Protein AF-A0A9X4LBC5-F1 (afdb_monomer)

Nearest PDB structures (foldseek):
  6i6v-assembly1_A  TM=4.072E-01  e=1.348E+00  Homo sapiens
  3gd5-assembly1_B  TM=4.239E-01  e=3.087E+00  Gloeobacter violaceus PCC 7421
  7vw7-assembly1_H  TM=4.238E-01  e=3.737E+00  Enterococcus hirae
  4xsl-assembly2_C  TM=2.342E-01  e=8.627E-01  Pseudomonas cichorii

Secondary structure (DSSP, 8-state):
-B----HHHHHHHHHH--S-EEEEGGGBPTTSSHHHHHHHHHHHTT-EEEESSHHHHHHHHHH-TT-EEEEHHHIIIIITTTPPTTPEEEEEEE-HHHHHHHHHH-TTSEEEEEES--SS--HHHHHHHHHHSSSS--HHHHHHHHHHHHHHTT---S----SS--

Sequence (166 aa):
MIYSINYKNLNDLFNKTTKDQLLFNPIFSRKCGKTSSLAELSIENDGYYIGMNREICKIVKRQYPEIKTLSVRQFTNGYAEGLEIGKTLFVDEIDIEVINEIKKYNPHLRIFGFVNNLKVYSFRTILFSEQYLGENESLNSKRNKKFMENKIYEEDILYPFLEHIG

Structure (mmCIF, N/CA/C/O backbone):
data_AF-A0A9X4LBC5-F1
#
_entry.id   AF-A0A9X4LBC5-F1
#
loop_
_atom_site.group_PDB
_atom_site.id
_atom_site.type_symbol
_atom_site.label_atom_id
_atom_site.label_alt_id
_atom_site.label_comp_id
_atom_site.label_asym_id
_atom_site.label_entity_id
_atom_site.label_seq_id
_atom_site.pdbx_PDB_ins_code
_atom_site.Cartn_x
_atom_site.Cartn_y
_atom_site.Cartn_z
_atom_site.occupancy
_atom_site.B_iso_or_equiv
_atom_site.auth_seq_id
_atom_site.auth_comp_id
_atom_site.auth_asym_id
_atom_site.auth_atom_id
_atom_site.pdbx_PDB_model_num
ATOM 1 N N . MET A 1 1 ? 17.817 4.025 -9.918 1.00 50.84 1 MET A N 1
ATOM 2 C CA . MET A 1 1 ? 16.379 3.845 -10.170 1.00 50.84 1 MET A CA 1
ATOM 3 C C . MET A 1 1 ? 16.151 2.372 -10.449 1.00 50.84 1 MET A C 1
ATOM 5 O O . MET A 1 1 ? 16.825 1.834 -11.317 1.00 50.84 1 MET A O 1
ATOM 9 N N . ILE A 1 2 ? 15.277 1.737 -9.675 1.00 56.50 2 ILE A N 1
ATOM 10 C CA . ILE A 1 2 ? 14.906 0.330 -9.752 1.00 56.50 2 ILE A CA 1
ATOM 11 C C . ILE A 1 2 ? 13.830 0.147 -10.809 1.00 56.50 2 ILE A C 1
ATOM 13 O O . ILE A 1 2 ? 12.775 0.776 -10.743 1.00 56.50 2 ILE A O 1
ATOM 17 N N . TYR A 1 3 ? 14.115 -0.708 -11.788 1.00 50.69 3 TYR A N 1
ATOM 18 C CA . TYR A 1 3 ? 13.304 -0.809 -13.004 1.00 50.69 3 TYR A CA 1
ATOM 19 C C . TYR A 1 3 ? 12.069 -1.717 -12.904 1.00 50.69 3 TYR A C 1
ATOM 21 O O . TYR A 1 3 ? 11.241 -1.679 -13.811 1.00 50.69 3 TYR A O 1
ATOM 29 N N . SER A 1 4 ? 11.909 -2.515 -11.843 1.00 58.78 4 SER A N 1
ATOM 30 C CA . SER A 1 4 ? 10.746 -3.402 -11.704 1.00 58.78 4 SER A CA 1
ATOM 31 C C . SER A 1 4 ? 10.443 -3.760 -10.252 1.00 58.78 4 SER A C 1
ATOM 33 O O . SER A 1 4 ? 11.305 -4.295 -9.556 1.00 58.78 4 SER A O 1
ATOM 35 N N . ILE A 1 5 ? 9.198 -3.525 -9.844 1.00 65.75 5 ILE A N 1
ATOM 36 C CA . ILE A 1 5 ? 8.538 -4.231 -8.750 1.00 65.75 5 ILE A CA 1
ATOM 37 C C . ILE A 1 5 ? 7.529 -5.180 -9.392 1.00 65.75 5 ILE A C 1
ATOM 39 O O . ILE A 1 5 ? 6.969 -4.881 -10.442 1.00 65.75 5 ILE A O 1
ATOM 43 N N . ASN A 1 6 ? 7.322 -6.349 -8.806 1.00 72.31 6 ASN A N 1
ATOM 44 C CA . ASN A 1 6 ? 6.266 -7.248 -9.246 1.00 72.31 6 ASN A CA 1
ATOM 45 C C . ASN A 1 6 ? 5.522 -7.796 -8.031 1.00 72.31 6 ASN A C 1
ATOM 47 O O . ASN A 1 6 ? 6.021 -7.733 -6.902 1.00 72.31 6 ASN A O 1
ATOM 51 N N . TYR A 1 7 ? 4.331 -8.328 -8.293 1.00 78.88 7 TYR A N 1
ATOM 52 C CA . TYR A 1 7 ? 3.463 -8.919 -7.286 1.00 78.88 7 TYR A CA 1
ATOM 53 C C . TYR A 1 7 ? 4.195 -9.949 -6.421 1.00 78.88 7 TYR A C 1
ATOM 55 O O . TYR A 1 7 ? 4.181 -9.840 -5.200 1.00 78.88 7 TYR A O 1
ATOM 63 N N . LYS A 1 8 ? 4.915 -10.888 -7.050 1.00 78.94 8 LYS A N 1
ATOM 64 C CA . LYS A 1 8 ? 5.630 -11.969 -6.359 1.00 78.94 8 LYS A CA 1
ATOM 65 C C . LYS A 1 8 ? 6.572 -11.436 -5.276 1.00 78.94 8 LYS A C 1
ATOM 67 O O . LYS A 1 8 ? 6.482 -11.857 -4.131 1.00 78.94 8 LYS A O 1
ATOM 72 N N . ASN A 1 9 ? 7.420 -10.469 -5.616 1.00 76.44 9 ASN A N 1
ATOM 73 C CA . ASN A 1 9 ? 8.397 -9.927 -4.675 1.00 76.44 9 ASN A CA 1
ATOM 74 C C . ASN A 1 9 ? 7.717 -9.157 -3.531 1.00 76.44 9 ASN A C 1
ATOM 76 O O . ASN A 1 9 ? 8.142 -9.255 -2.381 1.00 76.44 9 ASN A O 1
ATOM 80 N N . LEU A 1 10 ? 6.656 -8.398 -3.828 1.00 82.31 10 LEU A N 1
ATOM 81 C CA . LEU A 1 10 ? 5.892 -7.694 -2.794 1.00 82.31 10 LEU A CA 1
ATOM 82 C C . LEU A 1 10 ? 5.152 -8.658 -1.867 1.00 82.31 10 LEU A C 1
ATOM 84 O O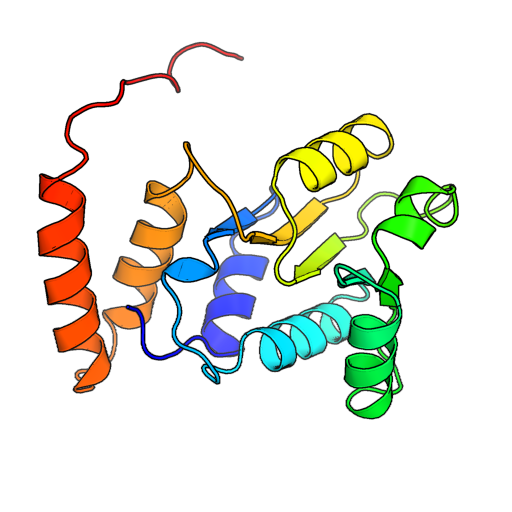 . LEU A 1 10 ? 5.179 -8.453 -0.656 1.00 82.31 10 LEU A O 1
ATOM 88 N N . ASN A 1 11 ? 4.539 -9.706 -2.416 1.00 85.12 11 ASN A N 1
ATOM 89 C CA . ASN A 1 11 ? 3.845 -10.732 -1.649 1.00 85.12 11 ASN A CA 1
ATOM 90 C C . ASN A 1 11 ? 4.819 -11.513 -0.754 1.00 85.12 11 ASN A C 1
ATOM 92 O O . ASN A 1 11 ? 4.561 -11.706 0.431 1.00 85.12 11 ASN A O 1
ATOM 96 N N . ASP A 1 12 ? 5.994 -11.879 -1.272 1.00 82.00 12 ASP A N 1
ATOM 97 C CA . ASP A 1 12 ? 7.038 -12.537 -0.481 1.00 82.00 12 ASP A CA 1
ATOM 98 C C . ASP A 1 12 ? 7.496 -11.661 0.698 1.00 82.00 12 ASP A C 1
ATOM 100 O O . ASP A 1 12 ? 7.613 -12.144 1.828 1.00 82.00 12 ASP A O 1
ATOM 104 N N . LEU A 1 13 ? 7.716 -10.359 0.470 1.00 82.06 13 LEU A N 1
ATOM 105 C CA . LEU A 1 13 ? 8.041 -9.413 1.544 1.00 82.06 13 LEU A CA 1
ATOM 106 C C . LEU A 1 13 ? 6.888 -9.282 2.549 1.00 82.06 13 LEU A C 1
ATOM 108 O O . LEU A 1 13 ? 7.118 -9.235 3.762 1.00 82.06 13 LEU A O 1
ATOM 112 N N . PHE A 1 14 ? 5.656 -9.212 2.053 1.00 87.12 14 PHE A N 1
ATOM 113 C CA . PHE A 1 14 ? 4.466 -9.105 2.881 1.00 87.12 14 PHE A CA 1
ATOM 114 C C . PHE A 1 14 ? 4.315 -10.311 3.810 1.00 87.12 14 PHE A C 1
ATOM 116 O O . PHE A 1 14 ? 4.119 -10.120 5.007 1.00 87.12 14 PHE A O 1
ATOM 123 N N . ASN A 1 15 ? 4.497 -11.529 3.301 1.00 84.75 15 ASN A N 1
ATOM 124 C CA . ASN A 1 15 ? 4.355 -12.763 4.077 1.00 84.75 15 ASN A CA 1
ATOM 125 C C . ASN A 1 15 ? 5.504 -12.986 5.071 1.00 84.75 15 ASN A C 1
ATOM 127 O O . ASN A 1 15 ? 5.296 -13.540 6.148 1.00 84.75 15 ASN A O 1
ATOM 131 N N . LYS A 1 16 ? 6.722 -12.525 4.753 1.00 83.31 16 LYS A N 1
ATOM 132 C CA . LYS A 1 16 ? 7.886 -12.623 5.657 1.00 83.31 16 LYS A CA 1
ATOM 133 C C . LYS A 1 16 ? 7.881 -11.596 6.786 1.00 83.31 16 LYS A C 1
ATOM 135 O O . LYS A 1 16 ? 8.701 -11.685 7.699 1.00 83.31 16 LYS A O 1
ATOM 140 N N . THR A 1 17 ? 7.009 -10.595 6.722 1.00 78.75 17 THR A N 1
ATOM 141 C CA . THR A 1 17 ? 6.964 -9.515 7.706 1.00 78.75 17 THR A CA 1
ATOM 142 C C . THR A 1 17 ? 5.609 -9.478 8.394 1.00 78.75 17 THR A C 1
ATOM 144 O O . THR A 1 17 ? 4.576 -9.702 7.785 1.00 78.75 17 THR A O 1
ATOM 147 N N . THR A 1 18 ? 5.596 -9.179 9.689 1.00 80.69 18 THR A N 1
ATOM 148 C CA . THR A 1 18 ? 4.357 -8.957 10.460 1.00 80.69 18 THR A CA 1
ATOM 149 C C . THR A 1 18 ? 4.244 -7.520 10.966 1.00 80.69 18 THR A C 1
ATOM 151 O O . THR A 1 18 ? 3.194 -7.104 11.444 1.00 80.69 18 THR A O 1
ATOM 154 N N . LYS A 1 19 ? 5.327 -6.745 10.831 1.00 83.06 19 LYS A N 1
ATOM 155 C CA . LYS A 1 19 ? 5.431 -5.332 11.209 1.00 83.06 19 LYS A CA 1
ATOM 156 C C . LYS A 1 19 ? 5.220 -4.423 10.000 1.00 83.06 19 LYS A C 1
ATOM 158 O O . LYS A 1 19 ? 5.349 -4.874 8.857 1.00 83.06 19 LYS A O 1
ATOM 163 N N . ASP A 1 20 ? 4.999 -3.141 10.270 1.00 84.81 20 ASP A N 1
ATOM 164 C CA . ASP A 1 20 ? 4.874 -2.097 9.251 1.00 84.81 20 ASP A CA 1
ATOM 165 C C . ASP A 1 20 ? 6.082 -2.104 8.293 1.00 84.81 20 ASP A C 1
ATOM 167 O O . ASP A 1 20 ? 7.231 -2.142 8.744 1.00 84.81 20 ASP A O 1
ATOM 171 N N . GLN A 1 21 ? 5.834 -2.104 6.978 1.00 85.31 21 GLN A N 1
ATOM 172 C CA . GLN A 1 21 ? 6.869 -2.016 5.938 1.00 85.31 21 GLN A CA 1
ATOM 173 C C . GLN A 1 21 ? 6.560 -0.876 4.970 1.00 85.31 21 GLN A C 1
ATOM 175 O O . GLN A 1 21 ? 5.576 -0.919 4.235 1.00 85.31 21 GLN A O 1
ATOM 180 N N . LEU A 1 22 ? 7.441 0.121 4.930 1.00 83.75 22 LEU A N 1
ATOM 181 C CA . LEU A 1 22 ? 7.324 1.273 4.042 1.00 83.75 22 LEU A CA 1
ATOM 182 C C . LEU A 1 22 ? 8.491 1.259 3.055 1.00 83.75 22 LEU A C 1
ATOM 184 O O . LEU A 1 22 ? 9.655 1.284 3.452 1.00 83.75 22 LEU A O 1
ATOM 188 N N . LEU A 1 23 ? 8.162 1.188 1.772 1.00 81.31 23 LEU A N 1
ATOM 189 C CA . LEU A 1 23 ? 9.088 1.165 0.651 1.00 81.31 23 LEU A CA 1
ATOM 190 C C . LEU A 1 23 ? 9.181 2.568 0.056 1.00 81.31 23 LEU A C 1
ATOM 192 O O . LEU A 1 23 ? 8.171 3.207 -0.237 1.00 81.31 23 LEU A O 1
ATOM 196 N N . PHE A 1 24 ? 10.396 3.062 -0.153 1.00 79.12 24 PHE A N 1
ATOM 197 C CA . PHE A 1 24 ? 10.583 4.413 -0.672 1.00 79.12 24 PHE A CA 1
ATOM 198 C C . PHE A 1 24 ? 10.208 4.491 -2.161 1.00 79.12 24 PHE A C 1
ATOM 200 O O . PHE A 1 24 ? 10.852 3.884 -3.010 1.00 79.12 24 PHE A O 1
ATOM 207 N N . ASN A 1 25 ? 9.158 5.236 -2.503 1.00 75.31 25 ASN A N 1
ATOM 208 C CA . ASN A 1 25 ? 8.629 5.311 -3.864 1.00 75.31 25 ASN A CA 1
ATOM 209 C C . ASN A 1 25 ? 9.632 5.861 -4.906 1.00 75.31 25 ASN A C 1
ATOM 211 O O . ASN A 1 25 ? 9.763 5.253 -5.973 1.00 75.31 25 ASN A O 1
ATOM 215 N N . PRO A 1 26 ? 10.374 6.959 -4.640 1.00 73.06 26 PRO A N 1
ATOM 216 C CA . PRO A 1 26 ? 11.217 7.614 -5.644 1.00 73.06 26 PRO A CA 1
ATOM 217 C C . PRO A 1 26 ? 12.359 6.766 -6.206 1.00 73.06 26 PRO A C 1
ATOM 219 O O . PRO A 1 26 ? 12.886 7.091 -7.272 1.00 73.06 26 PRO A O 1
ATOM 222 N N . ILE A 1 27 ? 12.757 5.676 -5.538 1.00 68.00 27 ILE A N 1
ATOM 223 C CA . ILE A 1 27 ? 13.769 4.788 -6.119 1.00 68.00 27 ILE A CA 1
ATOM 224 C C . ILE A 1 27 ? 13.203 3.940 -7.255 1.00 68.00 27 ILE A C 1
ATOM 226 O O . ILE A 1 27 ? 13.981 3.513 -8.104 1.00 68.00 27 ILE A O 1
ATOM 230 N N . PHE A 1 28 ? 11.891 3.721 -7.322 1.00 71.12 28 PHE A N 1
ATOM 231 C CA . PHE A 1 28 ? 11.254 2.914 -8.357 1.00 71.12 28 PHE A CA 1
ATOM 232 C C . PHE A 1 28 ? 10.911 3.752 -9.589 1.00 71.12 28 PHE A C 1
ATOM 234 O O . PHE A 1 28 ? 10.428 4.880 -9.491 1.00 71.12 28 PHE A O 1
ATOM 241 N N . SER A 1 29 ? 11.113 3.186 -10.779 1.00 67.88 29 SER A N 1
ATOM 242 C CA . SER A 1 29 ? 10.728 3.851 -12.024 1.00 67.88 29 SER A CA 1
ATOM 243 C C . SER A 1 29 ? 9.210 4.071 -12.124 1.00 67.88 29 SER A C 1
ATOM 245 O O . SER A 1 29 ? 8.392 3.440 -11.447 1.00 67.88 29 SER A O 1
ATOM 247 N N . ARG A 1 30 ? 8.792 4.989 -13.002 1.00 69.81 30 ARG A N 1
ATOM 248 C CA . ARG A 1 30 ? 7.380 5.073 -13.404 1.00 69.81 30 ARG A CA 1
ATOM 249 C C . ARG A 1 30 ? 6.994 3.807 -14.175 1.00 69.81 30 ARG A C 1
ATOM 251 O O . ARG A 1 30 ? 7.812 3.267 -14.913 1.00 69.81 30 ARG A O 1
ATOM 258 N N . LYS A 1 31 ? 5.730 3.384 -14.054 1.00 73.81 31 LYS A N 1
ATOM 259 C CA . LYS A 1 31 ? 5.158 2.208 -14.745 1.00 73.81 31 LYS A CA 1
ATOM 260 C C . LYS A 1 31 ? 5.817 0.862 -14.400 1.00 73.81 31 LYS A C 1
ATOM 262 O O . LYS A 1 31 ? 5.718 -0.078 -15.177 1.00 73.81 31 LYS A O 1
ATOM 267 N N . CYS A 1 32 ? 6.434 0.734 -13.228 1.00 73.06 32 CYS A N 1
ATOM 268 C CA . CYS A 1 32 ? 6.992 -0.536 -12.758 1.00 73.06 32 CYS A CA 1
ATOM 269 C C . CYS A 1 32 ? 5.987 -1.414 -11.990 1.00 73.06 32 CYS A C 1
ATOM 271 O O . CYS A 1 32 ? 6.411 -2.245 -11.201 1.00 73.06 32 CYS A O 1
ATOM 273 N N . GLY A 1 33 ? 4.677 -1.210 -12.171 1.00 81.81 33 GLY A N 1
ATOM 274 C CA . GLY A 1 33 ? 3.643 -2.080 -11.596 1.00 81.81 33 GLY A CA 1
ATOM 275 C C . GLY A 1 33 ? 3.377 -1.930 -10.092 1.00 81.81 33 GLY A C 1
ATOM 276 O O . GLY A 1 33 ? 2.762 -2.821 -9.519 1.00 81.81 33 GLY A O 1
ATOM 277 N N . LYS A 1 34 ? 3.812 -0.841 -9.435 1.00 86.62 34 LYS A N 1
ATOM 278 C CA . LYS A 1 34 ? 3.589 -0.612 -7.987 1.00 86.62 34 LYS A CA 1
ATOM 279 C C . LYS A 1 34 ? 2.116 -0.647 -7.609 1.00 86.62 34 LYS A C 1
ATOM 281 O O . LYS A 1 34 ? 1.711 -1.513 -6.848 1.00 86.62 34 LYS A O 1
ATOM 286 N N . THR A 1 35 ? 1.333 0.265 -8.181 1.00 90.88 35 THR A N 1
ATOM 287 C CA . THR A 1 35 ? -0.088 0.423 -7.868 1.00 90.88 35 THR A CA 1
ATOM 288 C C . THR A 1 35 ? -0.871 -0.852 -8.162 1.00 90.88 35 THR A C 1
ATOM 290 O O . THR A 1 35 ? -1.656 -1.275 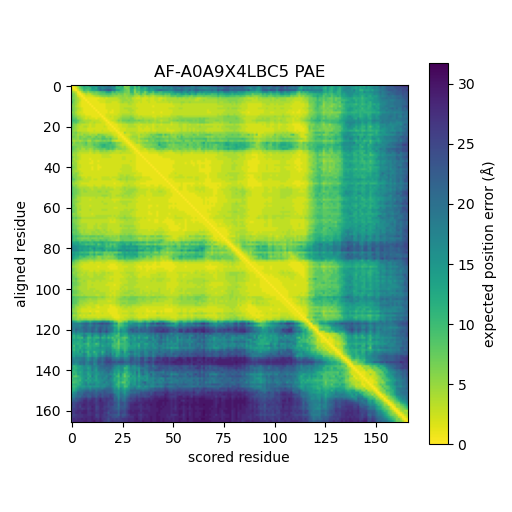-7.325 1.00 90.88 35 THR A O 1
ATOM 293 N N . SER A 1 36 ? -0.621 -1.506 -9.303 1.00 91.50 36 SER A N 1
ATOM 294 C CA . SER A 1 36 ? -1.291 -2.763 -9.664 1.00 91.50 36 SER A CA 1
ATOM 295 C C . SER A 1 36 ? -0.932 -3.897 -8.704 1.00 91.50 36 SER A C 1
ATOM 297 O O . SER A 1 36 ? -1.818 -4.536 -8.151 1.00 91.50 36 SER A O 1
ATOM 299 N N . SER A 1 37 ? 0.361 -4.084 -8.420 1.00 91.50 37 SER A N 1
ATOM 300 C CA . SER A 1 37 ? 0.813 -5.142 -7.510 1.00 91.50 37 SER A CA 1
ATOM 301 C C . SER A 1 37 ? 0.329 -4.907 -6.076 1.00 91.50 37 SER A C 1
ATOM 303 O O . SER A 1 37 ? -0.016 -5.851 -5.376 1.00 91.50 37 SER A O 1
ATOM 305 N N . LEU A 1 38 ? 0.298 -3.650 -5.625 1.00 94.19 38 LEU A N 1
ATOM 306 C CA . LEU A 1 38 ? -0.199 -3.284 -4.301 1.00 94.19 38 LEU A CA 1
ATOM 307 C C . LEU A 1 38 ? -1.722 -3.451 -4.202 1.00 94.19 38 LEU A C 1
ATOM 309 O O . LEU A 1 38 ? -2.221 -3.895 -3.170 1.00 94.19 38 LEU A O 1
ATOM 313 N N . ALA A 1 39 ? -2.454 -3.120 -5.268 1.00 95.50 39 ALA A N 1
ATOM 314 C CA . ALA A 1 39 ? -3.894 -3.325 -5.356 1.00 95.50 39 ALA A CA 1
ATOM 315 C C . ALA A 1 39 ? -4.251 -4.813 -5.263 1.00 95.50 39 ALA A C 1
ATOM 317 O O . ALA A 1 39 ? -5.046 -5.187 -4.400 1.00 95.50 39 ALA A O 1
ATOM 318 N N . GLU A 1 40 ? -3.609 -5.657 -6.072 1.00 95.31 40 GLU A N 1
ATOM 319 C CA . GLU A 1 40 ? -3.763 -7.119 -6.033 1.00 95.31 40 GLU A CA 1
ATOM 320 C C . GLU A 1 40 ? -3.470 -7.670 -4.634 1.00 95.31 40 GLU A C 1
ATOM 322 O O . GLU A 1 40 ? -4.295 -8.373 -4.051 1.00 95.31 40 GLU A O 1
ATOM 327 N N . LEU A 1 41 ? -2.356 -7.242 -4.031 1.00 95.38 41 LEU A N 1
ATOM 328 C CA . LEU A 1 41 ? -1.969 -7.672 -2.688 1.00 95.38 41 LEU A CA 1
ATOM 329 C C . LEU A 1 41 ? -3.001 -7.270 -1.629 1.00 95.38 41 LEU A C 1
ATOM 331 O O . LEU A 1 41 ? -3.271 -8.041 -0.708 1.00 95.38 41 LEU A O 1
ATOM 335 N N . SER A 1 42 ? -3.606 -6.088 -1.768 1.00 96.06 42 SER A N 1
ATOM 336 C CA . SER A 1 42 ? -4.646 -5.629 -0.848 1.00 96.06 42 SER A CA 1
ATOM 337 C C . SER A 1 42 ? -5.931 -6.448 -0.936 1.00 96.06 42 SER A C 1
ATOM 339 O O . SER A 1 42 ? -6.568 -6.674 0.090 1.00 96.06 42 SER A O 1
ATOM 341 N N . ILE A 1 43 ? -6.288 -6.929 -2.130 1.00 95.75 43 ILE A N 1
ATOM 342 C CA . ILE A 1 43 ? -7.465 -7.775 -2.345 1.00 95.75 43 ILE A CA 1
ATOM 343 C C . ILE A 1 43 ? -7.231 -9.158 -1.746 1.00 95.75 43 ILE A C 1
ATOM 345 O O . ILE A 1 43 ? -8.045 -9.623 -0.951 1.00 95.75 43 ILE A O 1
ATOM 349 N N . GLU A 1 44 ? -6.102 -9.788 -2.079 1.00 95.00 44 GLU A N 1
ATOM 350 C CA . GLU A 1 44 ? -5.779 -11.143 -1.618 1.00 95.00 44 GLU A CA 1
ATOM 351 C C . GLU A 1 44 ? -5.678 -11.246 -0.091 1.00 95.00 44 GLU A C 1
ATOM 353 O O . GLU A 1 44 ? -5.980 -12.290 0.482 1.00 95.00 44 GLU A O 1
ATOM 358 N N . ASN A 1 45 ? -5.301 -10.153 0.576 1.00 93.06 45 ASN A N 1
ATOM 359 C CA . ASN A 1 45 ? -5.119 -10.104 2.027 1.00 93.06 45 ASN A CA 1
ATOM 360 C C . ASN A 1 45 ? -6.260 -9.393 2.770 1.00 93.06 45 ASN A C 1
ATOM 362 O O . ASN A 1 45 ? -6.092 -9.014 3.930 1.00 93.06 45 ASN A O 1
ATOM 366 N N . ASP A 1 46 ? -7.403 -9.182 2.109 1.00 92.69 46 ASP A N 1
ATOM 367 C CA . ASP A 1 46 ? -8.587 -8.519 2.669 1.00 92.69 46 ASP A CA 1
ATOM 368 C C . ASP A 1 46 ? -8.279 -7.177 3.376 1.00 92.69 46 ASP A C 1
ATOM 370 O O . ASP A 1 46 ? -8.835 -6.833 4.427 1.00 92.69 46 ASP A O 1
ATOM 374 N N . GLY A 1 47 ? -7.339 -6.419 2.812 1.00 93.56 47 GLY A N 1
ATOM 375 C CA . GLY A 1 47 ? -6.875 -5.141 3.336 1.00 93.56 47 GLY A CA 1
ATOM 376 C C . GLY A 1 47 ? -7.556 -3.935 2.704 1.00 93.56 47 GLY A C 1
ATOM 377 O O . GLY A 1 47 ? -8.375 -4.039 1.791 1.00 93.56 47 GLY A O 1
ATOM 378 N N . TYR A 1 48 ? -7.179 -2.755 3.194 1.00 94.31 48 TYR A N 1
ATOM 379 C CA . TYR A 1 48 ? -7.628 -1.479 2.642 1.00 94.31 48 TYR A CA 1
ATOM 380 C C . TYR A 1 48 ? -6.506 -0.825 1.856 1.00 94.31 48 TYR A C 1
ATOM 382 O O . TYR A 1 48 ? -5.464 -0.491 2.411 1.00 94.31 48 TYR A O 1
ATOM 390 N N . TYR A 1 49 ? -6.749 -0.580 0.578 1.00 96.06 49 TYR A N 1
ATOM 391 C CA . TYR A 1 49 ? -5.909 0.275 -0.236 1.00 96.06 49 TYR A CA 1
ATOM 392 C C . TYR A 1 49 ? -6.117 1.739 0.156 1.00 96.06 49 TYR A C 1
ATOM 394 O O . TYR A 1 49 ? -7.238 2.258 0.107 1.00 96.06 49 TYR A O 1
ATOM 402 N N . ILE A 1 50 ? -5.036 2.420 0.514 1.00 95.00 50 ILE A N 1
ATOM 403 C CA . ILE A 1 50 ? -5.042 3.831 0.868 1.00 95.00 50 ILE A CA 1
ATOM 404 C C . ILE A 1 50 ? -4.365 4.617 -0.244 1.00 95.00 50 ILE A C 1
ATOM 406 O O . ILE A 1 50 ? -3.167 4.480 -0.485 1.00 95.00 50 ILE A O 1
ATOM 410 N N . GLY A 1 51 ? -5.147 5.455 -0.920 1.00 94.00 51 GLY A N 1
ATOM 411 C CA . GLY A 1 51 ? -4.636 6.389 -1.919 1.00 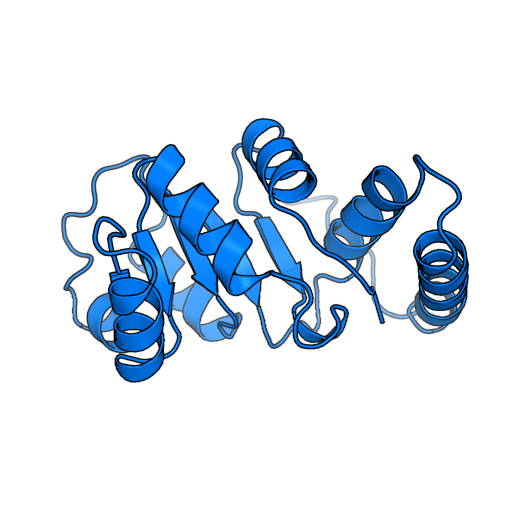94.00 51 GLY A CA 1
ATOM 412 C C . GLY A 1 51 ? -4.532 7.803 -1.359 1.00 94.00 51 GLY A C 1
ATOM 413 O O . GLY A 1 51 ? -5.337 8.210 -0.519 1.00 94.00 51 GLY A O 1
ATOM 414 N N . MET A 1 52 ? -3.599 8.597 -1.887 1.00 90.56 52 MET A N 1
ATOM 415 C CA . MET A 1 52 ? -3.424 10.002 -1.490 1.00 90.56 52 MET A CA 1
ATOM 416 C C . MET A 1 52 ? -4.731 10.812 -1.570 1.00 90.56 52 MET A C 1
ATOM 418 O O . MET A 1 52 ? -5.040 11.624 -0.701 1.00 90.56 52 MET A O 1
ATOM 422 N N . ASN A 1 53 ? -5.550 10.576 -2.598 1.00 92.06 53 ASN A N 1
ATOM 423 C CA . ASN A 1 53 ? -6.811 11.285 -2.788 1.00 92.06 53 ASN A CA 1
ATOM 424 C C . ASN A 1 53 ? -7.906 10.389 -3.395 1.00 92.06 53 ASN A C 1
ATOM 426 O O . ASN A 1 53 ? -7.680 9.242 -3.789 1.00 92.06 53 ASN A O 1
ATOM 430 N N . ARG A 1 54 ? -9.130 10.927 -3.456 1.00 92.56 54 ARG A N 1
ATOM 431 C CA . ARG A 1 54 ? -10.307 10.209 -3.973 1.00 92.56 54 ARG A CA 1
ATOM 432 C C . ARG A 1 54 ? -10.200 9.869 -5.460 1.00 92.56 54 ARG A C 1
ATOM 434 O O . ARG A 1 54 ? -10.818 8.901 -5.886 1.00 92.56 54 ARG A O 1
ATOM 441 N N . GLU A 1 55 ? -9.479 10.657 -6.250 1.00 93.62 55 GLU A N 1
ATOM 442 C CA . GLU A 1 55 ? -9.343 10.425 -7.692 1.00 93.62 55 GLU A CA 1
ATOM 443 C C . GLU A 1 55 ? -8.481 9.195 -7.965 1.00 93.62 55 GLU A C 1
ATOM 445 O O . GLU A 1 55 ? -8.904 8.322 -8.720 1.00 93.62 55 GLU A O 1
ATOM 450 N N . ILE A 1 56 ? -7.354 9.063 -7.259 1.00 91.19 56 ILE A N 1
ATOM 451 C CA . ILE A 1 56 ? -6.503 7.866 -7.302 1.00 91.19 56 ILE A CA 1
ATOM 452 C C . ILE A 1 56 ? -7.312 6.634 -6.896 1.00 91.19 56 ILE A C 1
ATOM 454 O O . ILE A 1 56 ? -7.351 5.653 -7.634 1.00 91.19 56 ILE A O 1
ATOM 458 N N . CYS A 1 57 ? -8.046 6.709 -5.780 1.00 95.06 57 CYS A N 1
ATOM 459 C CA . CYS A 1 57 ? -8.886 5.597 -5.327 1.00 95.06 57 CYS A CA 1
ATOM 460 C C . CYS A 1 57 ? -9.929 5.196 -6.382 1.00 95.06 57 CYS A C 1
ATOM 462 O O . CYS A 1 57 ? -10.125 4.013 -6.633 1.00 95.06 57 CYS A O 1
ATOM 464 N N . LYS A 1 58 ? -10.572 6.169 -7.045 1.00 95.75 58 LYS A N 1
ATOM 465 C CA . LYS A 1 58 ? -11.536 5.901 -8.125 1.00 95.75 58 LYS A CA 1
ATOM 466 C C . LYS A 1 58 ? -10.887 5.219 -9.327 1.00 95.75 58 LYS A C 1
ATOM 468 O O . LYS A 1 58 ? -11.509 4.342 -9.916 1.00 95.75 58 LYS A O 1
ATOM 473 N N . ILE A 1 59 ? -9.679 5.630 -9.713 1.00 94.69 59 ILE A N 1
ATOM 474 C CA . ILE A 1 59 ? -8.947 5.018 -10.831 1.00 94.69 59 ILE A CA 1
ATOM 475 C C . ILE A 1 59 ? -8.637 3.555 -10.509 1.00 94.69 59 ILE A C 1
ATOM 477 O O . ILE A 1 59 ? -8.959 2.683 -11.312 1.00 94.69 59 ILE A O 1
ATOM 481 N N . VAL A 1 60 ? -8.099 3.285 -9.319 1.00 95.44 60 VAL A N 1
ATOM 482 C CA . VAL A 1 60 ? -7.769 1.921 -8.884 1.00 95.44 60 VAL A CA 1
ATOM 483 C C . VAL A 1 60 ? -9.030 1.064 -8.773 1.00 95.44 60 VAL A C 1
ATOM 485 O O . VAL A 1 60 ? -9.083 -0.015 -9.348 1.00 95.44 60 VAL A O 1
ATOM 488 N N . LYS A 1 61 ? -10.100 1.576 -8.154 1.00 96.62 61 LYS A N 1
ATOM 489 C CA . LYS A 1 61 ? -11.392 0.879 -8.022 1.00 96.62 61 LYS A CA 1
ATOM 490 C C . LYS A 1 61 ? -12.051 0.551 -9.368 1.00 96.62 61 LYS A C 1
ATOM 492 O O . LYS A 1 61 ? -12.795 -0.415 -9.457 1.00 96.62 61 LYS A O 1
ATOM 497 N N . ARG A 1 62 ? -11.803 1.335 -10.426 1.00 96.56 62 ARG A N 1
ATOM 498 C CA . ARG A 1 62 ? -12.275 1.008 -11.788 1.00 96.56 62 ARG A CA 1
ATOM 499 C C . ARG A 1 62 ? -11.528 -0.176 -12.395 1.00 96.56 62 ARG A C 1
ATOM 501 O O . ARG A 1 62 ? -12.123 -0.909 -13.172 1.00 96.56 62 ARG A O 1
ATOM 508 N N . GLN A 1 63 ? -10.241 -0.314 -12.087 1.00 95.50 63 GLN A N 1
ATOM 509 C CA . GLN A 1 63 ? -9.410 -1.419 -12.570 1.00 95.50 63 GLN A CA 1
ATOM 510 C C . GLN A 1 63 ? -9.607 -2.687 -11.733 1.00 95.50 63 GLN A C 1
ATOM 512 O O . GLN A 1 63 ? -9.562 -3.781 -12.279 1.00 95.50 63 GLN A O 1
ATOM 517 N N . TYR A 1 64 ? -9.886 -2.515 -10.440 1.00 96.38 64 TYR A N 1
ATOM 518 C CA . TYR A 1 64 ? -10.053 -3.571 -9.446 1.00 96.38 64 TYR A CA 1
ATOM 519 C C . TYR A 1 64 ? -11.377 -3.359 -8.683 1.00 96.38 64 TYR A C 1
ATOM 521 O O . TYR A 1 64 ? -11.381 -2.757 -7.608 1.00 96.38 64 TYR A O 1
ATOM 529 N N . PRO A 1 65 ? -12.539 -3.759 -9.230 1.00 95.44 65 PRO A N 1
ATOM 530 C CA . PRO A 1 65 ? -13.854 -3.443 -8.657 1.00 95.44 65 PRO A CA 1
ATOM 531 C C . PRO A 1 65 ? -14.075 -3.919 -7.214 1.00 95.44 65 PRO A C 1
ATOM 533 O O . PRO A 1 65 ? -14.811 -3.286 -6.455 1.00 95.44 65 PRO A O 1
ATOM 536 N N . GLU A 1 66 ? -13.423 -4.997 -6.805 1.00 95.50 66 GLU A N 1
ATOM 537 C CA . GLU A 1 66 ? -13.506 -5.624 -5.487 1.00 95.50 66 GLU A CA 1
ATOM 538 C C . GLU A 1 66 ? -12.665 -4.913 -4.413 1.00 95.50 66 GLU A C 1
ATOM 540 O O . GLU A 1 66 ? -12.965 -5.026 -3.225 1.00 95.50 66 GLU A O 1
ATOM 545 N N . ILE A 1 67 ? -11.679 -4.098 -4.804 1.00 96.31 67 ILE A N 1
ATOM 546 C CA . ILE A 1 67 ? -10.710 -3.508 -3.870 1.00 96.31 67 ILE A CA 1
ATOM 547 C C . ILE A 1 67 ? -11.365 -2.571 -2.846 1.00 96.31 67 ILE A C 1
ATOM 549 O O . ILE A 1 67 ? -12.136 -1.672 -3.189 1.00 96.31 67 ILE A O 1
ATOM 553 N N . LYS A 1 68 ? -11.055 -2.725 -1.559 1.00 94.56 68 LYS A N 1
ATOM 554 C CA . LYS A 1 68 ? -11.503 -1.780 -0.526 1.00 94.56 68 LYS A CA 1
ATOM 555 C C . LYS A 1 68 ? -10.582 -0.565 -0.548 1.00 94.56 68 LYS A C 1
ATOM 557 O O . LYS A 1 68 ? -9.399 -0.697 -0.267 1.00 94.56 68 LYS A O 1
ATOM 562 N N . THR A 1 69 ? -11.103 0.616 -0.881 1.00 94.50 69 THR A N 1
ATOM 563 C CA . THR A 1 69 ? -10.288 1.841 -0.961 1.00 94.50 69 THR A CA 1
ATOM 564 C C . THR A 1 69 ? -10.726 2.893 0.040 1.00 94.50 69 THR A C 1
ATOM 566 O O . THR A 1 69 ? -11.921 3.179 0.139 1.00 94.50 69 THR A O 1
ATOM 569 N N . LEU A 1 70 ? -9.767 3.573 0.658 1.00 93.06 70 LEU A N 1
ATOM 570 C CA . LEU A 1 70 ? -9.983 4.827 1.374 1.00 93.06 70 LEU A CA 1
ATOM 571 C C . LEU A 1 70 ? -8.977 5.860 0.872 1.00 93.06 70 LEU A C 1
ATOM 573 O O . LEU A 1 70 ? -7.806 5.560 0.676 1.00 93.06 70 LEU A O 1
ATOM 577 N N . SER A 1 71 ? -9.412 7.100 0.667 1.00 93.19 71 SER A N 1
ATOM 578 C CA . SER A 1 71 ? -8.441 8.188 0.513 1.00 93.19 71 SER A CA 1
ATOM 579 C C . SER A 1 71 ? -7.902 8.608 1.875 1.00 93.19 71 SER A C 1
ATOM 581 O O . SER A 1 71 ? -8.627 8.506 2.866 1.00 93.19 71 SER A O 1
ATOM 583 N N . VAL A 1 72 ? -6.693 9.174 1.917 1.00 90.50 72 VAL A N 1
ATOM 584 C CA . VAL A 1 72 ? -6.113 9.779 3.133 1.00 90.50 72 VAL A CA 1
ATOM 585 C C . VAL A 1 72 ? -7.132 10.657 3.857 1.00 90.50 72 VAL A C 1
ATOM 587 O O . VAL A 1 72 ? -7.384 10.468 5.039 1.00 90.50 72 VAL A O 1
ATOM 590 N N . ARG A 1 73 ? -7.807 11.554 3.129 1.00 88.50 73 ARG A N 1
ATOM 591 C CA . ARG A 1 73 ? -8.820 12.448 3.707 1.00 88.50 73 ARG A CA 1
ATOM 592 C C . ARG A 1 73 ? -10.029 11.711 4.289 1.00 88.50 73 ARG A C 1
ATOM 594 O O . ARG A 1 73 ? -10.626 12.183 5.245 1.00 88.50 73 ARG A O 1
ATOM 601 N N . GLN A 1 74 ? -10.461 10.604 3.685 1.00 88.62 74 GLN A N 1
ATOM 602 C CA . GLN A 1 74 ? -11.544 9.804 4.270 1.00 88.62 74 GLN A CA 1
ATOM 603 C C . GLN A 1 74 ? -11.069 9.141 5.557 1.00 88.62 74 GLN A C 1
ATOM 605 O O . GLN A 1 74 ? -11.787 9.177 6.550 1.00 88.62 74 GLN A O 1
ATOM 610 N N . PHE A 1 75 ? -9.850 8.606 5.540 1.00 83.75 75 PHE A N 1
ATOM 611 C CA . PHE A 1 75 ? -9.239 7.977 6.697 1.00 83.75 75 PHE A CA 1
ATOM 612 C C . PHE A 1 75 ? -9.122 8.952 7.879 1.00 83.75 75 PHE A C 1
ATOM 614 O O . PHE A 1 75 ? -9.611 8.649 8.963 1.00 83.75 75 PHE A O 1
ATOM 621 N N . THR A 1 76 ? -8.552 10.143 7.665 1.00 79.38 76 THR A N 1
ATOM 622 C CA . THR A 1 76 ? -8.375 11.159 8.720 1.00 79.38 76 THR A CA 1
ATOM 623 C C . THR A 1 76 ? -9.693 11.751 9.222 1.00 79.38 76 THR A C 1
ATOM 625 O O . THR A 1 76 ? -9.768 12.197 10.359 1.00 79.38 76 THR A O 1
ATOM 628 N N . ASN A 1 77 ? -10.759 11.700 8.419 1.00 84.06 77 ASN A N 1
ATOM 629 C CA . ASN A 1 77 ? -12.103 12.136 8.806 1.00 84.06 77 ASN A CA 1
ATOM 630 C C . ASN A 1 77 ? -12.914 11.057 9.557 1.00 84.06 77 ASN A C 1
ATOM 632 O O . ASN A 1 77 ? -14.143 11.108 9.546 1.00 84.06 77 ASN A O 1
ATOM 636 N N . GLY A 1 78 ? -12.261 10.052 10.143 1.00 74.62 78 GLY A N 1
ATOM 637 C CA . GLY A 1 78 ? -12.923 9.058 10.992 1.00 74.62 78 GLY A CA 1
ATOM 638 C C . GLY A 1 78 ? -13.636 7.927 10.245 1.00 74.62 78 GLY A C 1
ATOM 639 O O . GLY A 1 78 ? -14.230 7.069 10.880 1.00 74.62 78 GLY A O 1
ATOM 640 N N . TYR A 1 79 ? -13.531 7.820 8.912 1.00 76.12 79 TYR A N 1
ATOM 641 C CA . TYR A 1 79 ? -14.076 6.648 8.190 1.00 76.12 79 TYR A CA 1
ATOM 642 C C . TYR A 1 79 ? -13.301 5.357 8.498 1.00 76.12 79 TYR A C 1
ATOM 644 O O . TYR A 1 79 ? -13.709 4.274 8.083 1.00 76.12 79 TYR A O 1
ATOM 652 N N . ALA A 1 80 ? -12.164 5.486 9.182 1.00 68.88 80 ALA A N 1
ATOM 653 C CA . ALA A 1 80 ? -11.376 4.382 9.699 1.00 68.88 80 ALA A CA 1
ATOM 654 C C . ALA A 1 80 ? -11.755 3.982 11.138 1.00 68.88 80 ALA A C 1
ATOM 656 O O . ALA A 1 80 ? -11.277 2.954 11.616 1.00 68.88 80 ALA A O 1
ATOM 657 N N . GLU A 1 81 ? -12.604 4.756 11.827 1.00 66.62 81 GLU A N 1
ATOM 658 C CA . GLU A 1 81 ? -13.115 4.394 13.151 1.00 66.62 81 GLU A CA 1
ATOM 659 C C . GLU A 1 81 ? -14.002 3.152 13.007 1.00 66.62 81 GLU A C 1
ATOM 661 O O . GLU A 1 81 ? -15.108 3.212 12.476 1.00 66.62 81 GLU A O 1
ATOM 666 N N . GLY A 1 82 ? -13.478 1.997 13.419 1.00 65.50 82 GLY A N 1
ATOM 667 C CA . GLY A 1 82 ? -14.149 0.704 13.263 1.00 65.50 82 GLY A CA 1
ATOM 668 C C . GLY A 1 82 ? -13.477 -0.252 12.280 1.00 65.50 82 GLY A C 1
ATOM 669 O O . GLY A 1 82 ? -14.016 -1.330 12.035 1.00 65.50 82 GLY A O 1
ATOM 670 N N . LEU A 1 83 ? -12.302 0.089 11.738 1.00 79.75 83 LEU A N 1
ATOM 671 C CA . LEU A 1 83 ? -11.461 -0.923 11.103 1.00 79.75 83 LEU A CA 1
ATOM 672 C C . LEU A 1 83 ? -11.088 -1.999 12.128 1.00 79.75 83 LEU A C 1
ATOM 674 O O . LEU A 1 83 ? -10.647 -1.703 13.236 1.00 79.75 83 LEU A O 1
ATOM 678 N N . GLU A 1 84 ? -11.303 -3.257 11.751 1.00 77.88 84 GLU A N 1
ATOM 679 C CA . GLU A 1 84 ? -11.039 -4.400 12.619 1.00 77.88 84 GLU A CA 1
ATOM 680 C C . GLU A 1 84 ? -9.552 -4.494 12.989 1.00 77.88 84 GLU A C 1
ATOM 682 O O . GLU A 1 84 ? -8.654 -4.237 12.177 1.00 77.88 84 GLU A O 1
ATOM 687 N N . ILE A 1 85 ? -9.289 -4.938 14.220 1.00 77.88 85 ILE A N 1
ATOM 688 C CA . ILE A 1 85 ? -7.935 -5.235 14.685 1.00 77.88 85 ILE A CA 1
ATOM 689 C C . ILE A 1 85 ? -7.301 -6.283 13.762 1.00 77.88 85 ILE A C 1
ATOM 691 O O . ILE A 1 85 ? -7.917 -7.292 13.431 1.00 77.88 85 ILE A O 1
ATOM 695 N N . GLY A 1 86 ? -6.053 -6.043 13.358 1.00 75.56 86 GLY A N 1
ATOM 696 C CA . GLY A 1 86 ? -5.304 -6.950 12.487 1.00 75.56 86 GLY A CA 1
ATOM 697 C C . GLY A 1 86 ? -5.494 -6.708 10.988 1.00 75.56 86 GLY A C 1
ATOM 698 O O . GLY A 1 86 ? -4.807 -7.3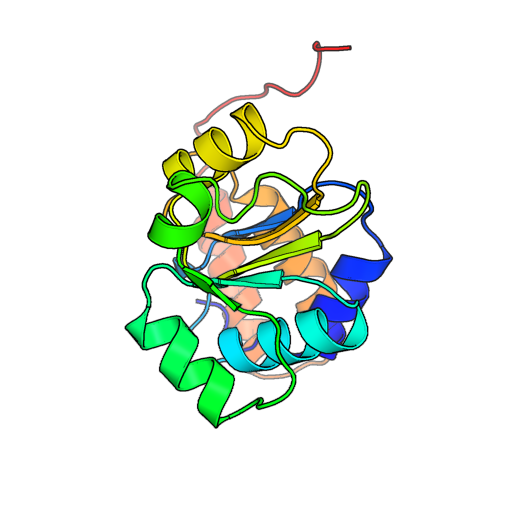50 10.193 1.00 75.56 86 GLY A O 1
ATOM 699 N N . LYS A 1 87 ? -6.347 -5.760 10.570 1.00 87.62 87 LYS A N 1
ATOM 700 C CA . LYS A 1 87 ? -6.395 -5.342 9.161 1.00 87.62 87 LYS A CA 1
ATOM 701 C C . LYS A 1 87 ? -5.099 -4.648 8.746 1.00 87.62 87 LYS A C 1
ATOM 703 O O . LYS A 1 87 ? -4.456 -3.935 9.522 1.00 87.62 87 LYS A O 1
ATOM 708 N N . THR A 1 88 ? -4.737 -4.857 7.483 1.00 93.00 88 THR A N 1
ATOM 709 C CA . THR A 1 88 ? -3.588 -4.205 6.854 1.00 93.00 88 THR A CA 1
ATOM 710 C C . THR A 1 88 ? -4.052 -3.043 5.982 1.00 93.00 88 THR A C 1
ATOM 712 O O . THR A 1 88 ? -4.992 -3.172 5.194 1.00 93.00 88 THR A O 1
ATOM 715 N N . LEU A 1 89 ? -3.356 -1.917 6.104 1.00 94.06 89 LEU A N 1
ATOM 716 C CA . LEU A 1 89 ? -3.450 -0.773 5.212 1.00 94.06 89 LEU A CA 1
ATOM 717 C C . LEU A 1 89 ? -2.349 -0.852 4.155 1.00 94.06 89 LEU A C 1
ATOM 719 O O . LEU A 1 89 ? -1.163 -0.855 4.485 1.00 94.06 89 LEU A O 1
ATOM 723 N N . PHE A 1 90 ? -2.753 -0.883 2.893 1.00 95.44 90 PHE A N 1
ATOM 724 C CA . PHE A 1 90 ? -1.877 -0.902 1.733 1.00 95.44 90 PHE A CA 1
ATOM 725 C C . PHE A 1 90 ? -1.751 0.511 1.161 1.00 95.44 90 PHE A C 1
ATOM 727 O O . PHE A 1 90 ? -2.671 0.994 0.510 1.00 95.44 90 PHE A O 1
ATOM 734 N N . VAL A 1 91 ? -0.651 1.206 1.443 1.00 94.12 91 VAL A N 1
ATOM 735 C CA . VAL A 1 91 ? -0.489 2.644 1.161 1.00 94.12 91 VAL A CA 1
ATOM 736 C C . VAL A 1 91 ? 0.228 2.879 -0.167 1.00 94.12 91 VAL A C 1
ATOM 738 O O . VAL A 1 91 ? 1.286 2.298 -0.396 1.00 94.12 91 VAL A O 1
ATOM 741 N N . ASP A 1 92 ? -0.322 3.722 -1.045 1.00 93.25 92 ASP A N 1
ATOM 742 C CA . ASP A 1 92 ? 0.312 4.058 -2.330 1.00 93.25 92 ASP A CA 1
ATOM 743 C C . ASP A 1 92 ? 0.720 5.528 -2.392 1.00 93.25 92 ASP A C 1
ATOM 745 O O . ASP A 1 92 ? -0.128 6.425 -2.372 1.00 93.25 92 ASP A O 1
ATOM 749 N N . GLU A 1 93 ? 2.030 5.753 -2.491 1.00 89.38 93 GLU A N 1
ATOM 750 C CA . GLU A 1 93 ? 2.647 7.070 -2.656 1.00 89.38 93 GLU A CA 1
ATOM 751 C C . GLU A 1 93 ? 2.174 8.086 -1.595 1.00 89.38 93 GLU A C 1
ATOM 753 O O . GLU A 1 93 ? 1.777 9.201 -1.927 1.00 89.38 93 GLU A O 1
ATOM 758 N N . ILE A 1 94 ? 2.195 7.700 -0.312 1.00 88.94 94 ILE A N 1
ATOM 759 C CA . ILE A 1 94 ? 1.754 8.548 0.815 1.00 88.94 94 ILE A CA 1
ATOM 760 C C . ILE A 1 94 ? 2.953 9.154 1.557 1.00 88.94 94 ILE A C 1
ATOM 762 O O . ILE A 1 94 ? 4.006 8.532 1.675 1.00 88.94 94 ILE A O 1
ATOM 766 N N . ASP A 1 95 ? 2.817 10.374 2.070 1.00 86.88 95 ASP A N 1
ATOM 767 C CA . ASP A 1 95 ? 3.862 11.008 2.879 1.00 86.88 95 ASP A CA 1
ATOM 768 C C . ASP A 1 95 ? 3.947 10.404 4.288 1.00 86.88 95 ASP A C 1
ATOM 770 O O . ASP A 1 95 ? 2.939 10.026 4.891 1.00 86.88 95 ASP A O 1
ATOM 774 N N . ILE A 1 96 ? 5.161 10.320 4.839 1.00 82.94 96 ILE A N 1
ATOM 775 C CA . ILE A 1 96 ? 5.407 9.659 6.128 1.00 82.94 96 ILE A CA 1
ATOM 776 C C . ILE A 1 96 ? 4.691 10.362 7.287 1.00 82.94 96 ILE A C 1
ATOM 778 O O . ILE A 1 96 ? 4.243 9.712 8.227 1.00 82.94 96 ILE A O 1
ATOM 782 N N . GLU A 1 97 ? 4.529 11.681 7.207 1.00 84.31 97 GLU A N 1
ATOM 783 C CA . GLU A 1 97 ? 3.809 12.485 8.191 1.00 84.31 97 GLU A CA 1
ATOM 784 C C . GLU A 1 97 ? 2.348 12.036 8.305 1.00 84.31 97 GLU A C 1
ATOM 786 O O . GLU A 1 97 ? 1.832 11.874 9.411 1.00 84.31 97 GLU A O 1
ATOM 791 N N . VAL A 1 98 ? 1.716 11.737 7.167 1.00 86.94 98 VAL A N 1
ATOM 792 C CA . VAL A 1 98 ? 0.346 11.214 7.111 1.00 86.94 98 VAL A CA 1
ATOM 793 C C . VAL A 1 98 ? 0.285 9.797 7.676 1.00 86.94 98 VAL A C 1
ATOM 795 O O . VAL A 1 98 ? -0.626 9.472 8.433 1.00 86.94 98 VAL A O 1
ATOM 798 N N . ILE A 1 99 ? 1.264 8.946 7.355 1.00 87.19 99 ILE A N 1
ATOM 799 C CA . ILE A 1 99 ? 1.348 7.589 7.919 1.00 87.19 99 ILE A CA 1
ATOM 800 C C . ILE A 1 99 ? 1.463 7.629 9.449 1.00 87.19 99 ILE A C 1
ATOM 802 O O . ILE A 1 99 ? 0.775 6.878 10.144 1.00 87.19 99 ILE A O 1
ATOM 806 N N . ASN A 1 100 ? 2.287 8.529 9.985 1.00 85.00 100 ASN A N 1
ATOM 807 C CA . ASN A 1 100 ? 2.446 8.707 11.426 1.00 85.00 100 ASN A CA 1
ATOM 808 C C . ASN A 1 100 ? 1.145 9.174 12.090 1.00 85.00 100 ASN A C 1
ATOM 810 O O . ASN A 1 100 ? 0.787 8.684 13.163 1.00 85.00 100 ASN A O 1
ATOM 814 N N . GLU A 1 101 ? 0.408 10.079 11.445 1.00 84.94 101 GLU A N 1
ATOM 815 C CA . GLU A 1 101 ? -0.910 10.507 11.914 1.00 84.94 101 GLU A CA 1
ATOM 816 C C . GLU A 1 101 ? -1.907 9.338 11.932 1.00 84.94 101 GLU A C 1
ATOM 818 O O . GLU A 1 101 ? -2.563 9.099 12.946 1.00 84.94 101 GLU A O 1
ATOM 823 N N . ILE A 1 102 ? -1.954 8.540 10.861 1.00 83.44 102 ILE A N 1
ATOM 824 C CA . ILE A 1 102 ? -2.779 7.326 10.775 1.00 83.44 102 ILE A CA 1
ATOM 825 C C . ILE A 1 102 ? -2.484 6.375 11.944 1.00 83.44 102 ILE A C 1
ATOM 827 O O . ILE A 1 102 ? -3.412 5.925 12.623 1.00 83.44 102 ILE A O 1
ATOM 831 N N . LYS A 1 103 ? -1.200 6.099 12.212 1.00 84.69 103 LYS A N 1
ATOM 832 C CA . LYS A 1 103 ? -0.761 5.212 13.303 1.00 84.69 103 LYS A CA 1
ATOM 833 C C . LYS A 1 103 ? -1.093 5.752 14.687 1.00 84.69 103 LYS A C 1
ATOM 835 O O . LYS A 1 103 ? -1.346 4.951 15.582 1.00 84.69 103 LYS A O 1
ATOM 840 N N . LYS A 1 104 ? -1.118 7.074 14.876 1.00 83.62 104 LYS A N 1
ATOM 841 C CA . LYS A 1 104 ? -1.490 7.692 16.156 1.00 83.62 104 LYS A CA 1
ATOM 842 C C . LYS A 1 104 ? -2.925 7.343 16.553 1.00 83.62 104 LYS A C 1
ATOM 844 O O . LYS A 1 104 ? -3.176 7.049 17.717 1.00 83.62 104 LYS A O 1
ATOM 849 N N . TYR A 1 105 ? -3.846 7.353 15.590 1.00 80.31 105 TYR A N 1
ATOM 850 C CA . TYR A 1 105 ? -5.252 7.019 15.831 1.00 80.31 105 TYR A CA 1
ATOM 851 C C . TYR A 1 105 ? -5.533 5.515 15.730 1.00 80.31 105 TYR A C 1
ATOM 853 O O . TYR A 1 105 ? -6.464 5.020 16.357 1.00 80.31 105 TYR A O 1
ATOM 861 N N . ASN A 1 106 ? -4.715 4.775 14.975 1.00 83.56 106 ASN A N 1
ATOM 862 C CA . ASN A 1 106 ? -4.919 3.352 14.707 1.00 83.56 106 ASN A CA 1
ATOM 863 C C . ASN A 1 106 ? -3.628 2.540 14.933 1.00 83.56 106 ASN A C 1
ATOM 865 O O . ASN A 1 106 ? -3.076 1.961 13.991 1.00 83.56 106 ASN A O 1
ATOM 869 N N . PRO A 1 107 ? -3.115 2.467 16.177 1.00 84.00 107 PRO A N 1
ATOM 870 C CA . PRO A 1 107 ? -1.819 1.843 16.463 1.00 84.00 107 PRO A CA 1
ATOM 871 C C . PRO A 1 107 ? -1.791 0.337 16.169 1.00 84.00 107 PRO A C 1
ATOM 873 O O . PRO A 1 107 ? -0.728 -0.224 15.903 1.00 84.00 107 PRO A O 1
ATOM 876 N N . HIS A 1 108 ? -2.963 -0.301 16.182 1.00 85.12 108 HIS A N 1
ATOM 877 C CA . HIS A 1 108 ? -3.159 -1.733 15.976 1.00 85.12 108 HIS A CA 1
ATOM 878 C C . HIS A 1 108 ? -3.166 -2.158 14.498 1.00 85.12 108 HIS A C 1
ATOM 880 O O . HIS A 1 108 ? -3.119 -3.355 14.217 1.00 85.12 108 HIS A O 1
ATOM 886 N N . LEU A 1 109 ? -3.252 -1.214 13.555 1.00 87.31 109 LEU A N 1
ATOM 887 C CA . LEU A 1 109 ? -3.248 -1.528 12.127 1.00 87.31 109 LEU A CA 1
ATOM 888 C C . LEU A 1 109 ? -1.821 -1.737 11.632 1.00 87.31 109 LEU A C 1
ATOM 890 O O . LEU A 1 109 ? -0.911 -0.982 11.989 1.00 87.31 109 LEU A O 1
ATOM 894 N N . ARG A 1 110 ? -1.645 -2.738 10.770 1.00 90.06 110 ARG A N 1
ATOM 895 C CA . ARG A 1 110 ? -0.401 -2.948 10.027 1.00 90.06 110 ARG A CA 1
ATOM 896 C C . ARG A 1 110 ? -0.402 -2.059 8.788 1.00 90.06 110 ARG A C 1
ATOM 898 O O . ARG A 1 110 ? -1.412 -1.989 8.097 1.00 90.06 110 ARG A O 1
ATOM 905 N N . ILE A 1 111 ? 0.720 -1.423 8.471 1.00 91.00 111 ILE A N 1
ATOM 906 C CA . ILE A 1 111 ? 0.869 -0.590 7.271 1.00 91.00 111 ILE A CA 1
ATOM 907 C C . ILE A 1 111 ? 1.925 -1.180 6.342 1.00 91.00 111 ILE A C 1
ATOM 909 O O . ILE A 1 111 ? 3.039 -1.492 6.759 1.00 91.00 111 ILE A O 1
ATOM 913 N N . PHE A 1 112 ? 1.581 -1.320 5.068 1.00 91.31 112 PHE A N 1
ATOM 914 C CA . PHE A 1 112 ? 2.461 -1.852 4.040 1.00 91.31 112 PHE A CA 1
ATOM 915 C C . PHE A 1 112 ? 2.346 -1.022 2.763 1.00 91.31 112 PHE A C 1
ATOM 917 O O . PHE A 1 112 ? 1.238 -0.727 2.337 1.00 91.31 112 PHE A O 1
ATOM 924 N N . GLY A 1 113 ? 3.447 -0.665 2.108 1.00 90.88 113 GLY A N 1
ATOM 925 C CA . GLY A 1 113 ? 3.371 -0.067 0.771 1.00 90.88 113 GLY A CA 1
ATOM 926 C C . GLY A 1 113 ? 4.407 1.012 0.518 1.00 90.88 113 GLY A C 1
ATOM 927 O O . GLY A 1 113 ? 5.526 0.921 1.012 1.00 90.88 113 GLY A O 1
ATOM 928 N N . PHE A 1 114 ? 4.049 2.008 -0.286 1.00 88.19 114 PHE A N 1
ATOM 929 C CA . PHE A 1 114 ? 4.964 2.998 -0.840 1.00 88.19 114 PHE A CA 1
ATOM 930 C C . PHE A 1 114 ? 4.797 4.381 -0.214 1.00 88.19 114 PHE A C 1
ATOM 932 O O . PHE A 1 114 ? 3.680 4.874 -0.060 1.00 88.19 114 PHE A O 1
ATOM 939 N N . VAL A 1 115 ? 5.922 5.042 0.066 1.00 86.44 115 VAL A N 1
ATOM 940 C CA . VAL A 1 115 ? 5.949 6.411 0.603 1.00 86.44 115 VAL A CA 1
ATOM 941 C C . VAL A 1 115 ? 6.772 7.364 -0.257 1.00 86.44 115 VAL A C 1
ATOM 943 O O . VAL A 1 115 ? 7.804 6.975 -0.802 1.00 86.44 115 VAL A O 1
ATOM 946 N N . ASN A 1 116 ? 6.332 8.617 -0.390 1.00 79.31 116 ASN A N 1
ATOM 947 C CA . ASN A 1 116 ? 6.981 9.598 -1.273 1.00 79.31 116 ASN A CA 1
ATOM 948 C C . ASN A 1 116 ? 8.190 10.291 -0.656 1.00 79.31 116 ASN A C 1
ATOM 950 O O . ASN A 1 116 ? 9.103 10.682 -1.382 1.00 79.31 116 ASN A O 1
ATOM 954 N N . ASN A 1 117 ? 8.206 10.436 0.664 1.00 70.00 117 ASN A N 1
ATOM 955 C CA . ASN A 1 117 ? 9.218 11.211 1.356 1.00 70.00 117 ASN A CA 1
ATOM 956 C C . ASN A 1 117 ? 9.832 10.388 2.482 1.00 70.00 117 ASN A C 1
ATOM 958 O O . ASN A 1 117 ? 9.112 9.875 3.336 1.00 70.00 117 ASN A O 1
ATOM 962 N N . LEU A 1 118 ? 11.158 10.265 2.489 1.00 57.22 118 LEU A N 1
ATOM 963 C CA . LEU A 1 118 ? 11.890 9.639 3.580 1.00 57.22 118 LEU A CA 1
ATOM 964 C C . LEU A 1 118 ? 13.254 10.303 3.730 1.00 57.22 118 LEU A C 1
ATOM 966 O O . LEU A 1 118 ? 14.141 10.120 2.905 1.00 57.22 118 LEU A O 1
ATOM 970 N N . LYS A 1 119 ? 13.437 11.000 4.853 1.00 49.47 119 LYS A N 1
ATOM 971 C CA . LYS A 1 119 ? 14.765 11.307 5.393 1.00 49.47 119 LYS A CA 1
ATOM 972 C C . LYS A 1 119 ? 15.423 10.100 6.094 1.00 49.47 119 LYS A C 1
ATOM 974 O O . LYS A 1 119 ? 16.568 10.229 6.493 1.00 49.47 119 LYS A O 1
ATOM 979 N N . VAL A 1 120 ? 14.717 8.976 6.322 1.00 48.53 120 VAL A N 1
ATOM 980 C CA . VAL A 1 120 ? 15.135 7.978 7.346 1.00 48.53 120 VAL A CA 1
ATOM 981 C C . VAL A 1 120 ? 15.041 6.488 6.944 1.00 48.53 120 VAL A C 1
ATOM 983 O O . VAL A 1 120 ? 15.509 5.643 7.692 1.00 48.53 120 VAL A O 1
ATOM 986 N N . TYR A 1 121 ? 14.520 6.084 5.779 1.00 48.09 121 TYR A N 1
ATOM 987 C CA . TYR A 1 121 ? 14.397 4.639 5.469 1.00 48.09 121 TYR A CA 1
ATOM 988 C C . TYR A 1 121 ? 14.900 4.266 4.074 1.00 48.09 121 TYR A C 1
ATOM 990 O O . TYR A 1 121 ? 14.152 3.811 3.206 1.00 48.09 121 TYR A O 1
ATOM 998 N N . SER A 1 122 ? 16.212 4.404 3.888 1.00 52.59 122 SER A N 1
ATOM 999 C CA . SER A 1 122 ? 16.919 3.852 2.734 1.00 52.59 122 SER A CA 1
ATOM 1000 C C . SER A 1 122 ? 17.195 2.346 2.917 1.00 52.59 122 SER A C 1
ATOM 1002 O O . SER A 1 122 ? 16.937 1.573 1.999 1.00 52.59 122 SER A O 1
ATOM 1004 N N . PHE A 1 123 ? 17.553 1.860 4.114 1.00 46.59 123 PHE A N 1
ATOM 1005 C CA . PHE A 1 123 ? 18.119 0.506 4.278 1.00 46.59 123 PHE A CA 1
ATOM 1006 C C . PHE A 1 123 ? 17.187 -0.687 3.983 1.00 46.59 123 PHE A C 1
ATOM 1008 O O . PHE A 1 123 ? 17.602 -1.636 3.329 1.00 46.59 123 PHE A O 1
ATOM 1015 N N . ARG A 1 124 ? 15.913 -0.684 4.408 1.00 53.12 124 ARG A N 1
ATOM 1016 C CA . ARG A 1 124 ? 14.997 -1.818 4.118 1.00 53.12 124 ARG A CA 1
ATOM 1017 C C . ARG A 1 124 ? 14.554 -1.862 2.664 1.00 53.12 124 ARG A C 1
ATOM 1019 O O . ARG A 1 124 ? 14.416 -2.944 2.100 1.00 53.12 124 ARG A O 1
ATOM 1026 N N . THR A 1 125 ? 14.370 -0.694 2.055 1.00 58.00 125 THR A N 1
ATOM 1027 C CA . THR A 1 125 ? 14.115 -0.611 0.619 1.00 58.00 125 THR A CA 1
ATOM 102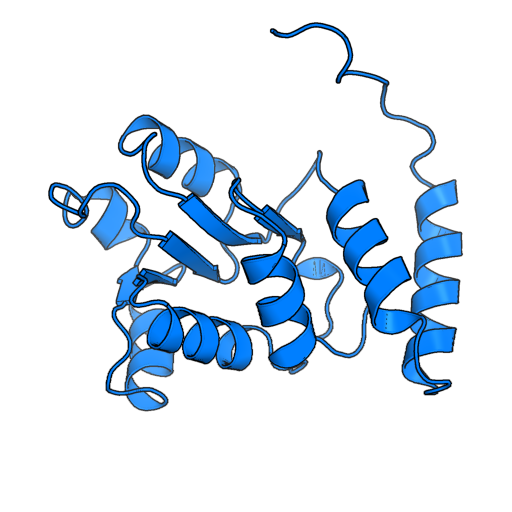8 C C . THR A 1 125 ? 15.357 -1.066 -0.155 1.00 58.00 125 THR A C 1
ATOM 1030 O O . THR A 1 125 ? 15.221 -1.792 -1.135 1.00 58.00 125 THR A O 1
ATOM 1033 N N . ILE A 1 126 ? 16.563 -0.732 0.327 1.00 53.25 126 ILE A N 1
ATOM 1034 C CA . ILE A 1 126 ? 17.843 -1.229 -0.198 1.00 53.25 126 ILE A CA 1
ATOM 1035 C C . ILE A 1 126 ? 17.943 -2.757 -0.066 1.00 53.25 126 ILE A C 1
ATOM 1037 O O . ILE A 1 126 ? 18.117 -3.418 -1.081 1.00 53.25 126 ILE A O 1
ATOM 1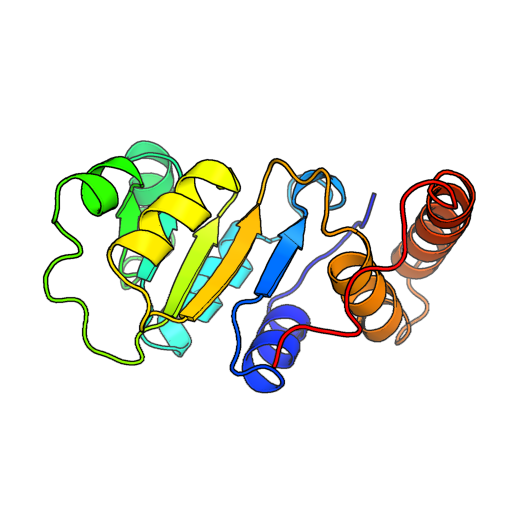041 N N . LEU A 1 127 ? 17.723 -3.340 1.115 1.00 54.34 127 LEU A N 1
ATOM 1042 C CA . LEU A 1 127 ? 17.756 -4.795 1.331 1.00 54.34 127 LEU A CA 1
ATOM 1043 C C . LEU A 1 127 ? 16.712 -5.547 0.498 1.00 54.34 127 LEU A C 1
ATOM 1045 O O . LEU A 1 127 ? 17.015 -6.594 -0.069 1.00 54.34 127 LEU A O 1
ATOM 1049 N N . PHE A 1 128 ? 15.490 -5.014 0.385 1.00 59.84 128 PHE A N 1
ATOM 1050 C CA . PHE A 1 128 ? 14.474 -5.556 -0.522 1.00 59.84 128 PHE A CA 1
ATOM 1051 C C . PHE A 1 128 ? 14.986 -5.579 -1.966 1.00 59.84 128 PHE A C 1
ATOM 1053 O O . PHE A 1 128 ? 14.797 -6.547 -2.698 1.00 59.84 128 PHE A O 1
ATOM 1060 N N . SER A 1 129 ? 15.689 -4.525 -2.365 1.00 55.94 129 SER A N 1
ATOM 1061 C CA . SER A 1 129 ? 16.289 -4.424 -3.690 1.00 55.94 129 SER A CA 1
ATOM 1062 C C . SER A 1 129 ? 17.438 -5.422 -3.862 1.00 55.94 129 SER A C 1
ATOM 1064 O O . SER A 1 129 ? 17.488 -6.117 -4.869 1.00 55.94 129 SER A O 1
ATOM 1066 N N . GLU A 1 130 ? 18.330 -5.553 -2.885 1.00 51.53 130 GLU A N 1
ATOM 1067 C CA . GLU A 1 130 ? 19.483 -6.459 -2.936 1.00 51.53 130 GLU A CA 1
ATOM 1068 C C . GLU A 1 130 ? 19.076 -7.937 -2.943 1.00 51.53 130 GLU A C 1
ATOM 1070 O O . GLU A 1 130 ? 19.580 -8.706 -3.760 1.00 51.53 130 GLU A O 1
ATOM 1075 N N . GLN A 1 131 ? 18.129 -8.333 -2.087 1.00 55.91 131 GLN A N 1
ATOM 1076 C CA . GLN A 1 131 ? 17.705 -9.729 -1.950 1.00 55.91 131 GLN A CA 1
ATOM 1077 C C . GLN A 1 131 ? 16.820 -10.201 -3.111 1.00 55.91 131 GLN A C 1
ATOM 1079 O O . GLN A 1 131 ? 16.951 -11.339 -3.546 1.00 55.91 131 GLN A O 1
ATOM 1084 N N . TYR A 1 132 ? 15.940 -9.344 -3.644 1.00 51.75 132 TYR A N 1
ATOM 1085 C CA . TYR A 1 132 ? 14.928 -9.768 -4.626 1.00 51.75 132 TYR A CA 1
ATOM 1086 C C . TYR A 1 132 ? 15.222 -9.352 -6.072 1.00 51.75 132 TYR A C 1
ATOM 1088 O O . TYR A 1 132 ? 14.561 -9.832 -6.993 1.00 51.75 132 TYR A O 1
ATOM 1096 N N . LEU A 1 133 ? 16.212 -8.482 -6.305 1.00 53.25 133 LEU A N 1
ATOM 1097 C CA . LEU A 1 133 ? 16.758 -8.229 -7.649 1.00 53.25 133 LEU A CA 1
ATOM 1098 C C . LEU A 1 133 ? 18.018 -9.065 -7.928 1.00 53.25 133 LEU A C 1
ATOM 1100 O O . LEU A 1 133 ? 18.519 -9.033 -9.053 1.00 53.25 133 LEU A O 1
ATOM 1104 N N . GLY A 1 134 ? 18.535 -9.782 -6.924 1.00 46.00 134 GLY A N 1
ATOM 1105 C CA . GLY A 1 134 ? 19.745 -10.604 -7.007 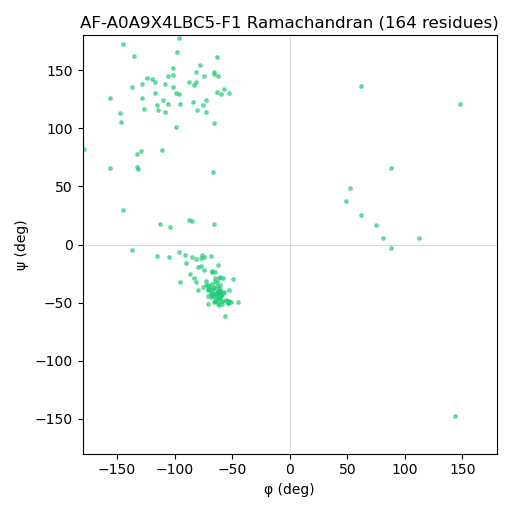1.00 46.00 134 GLY A CA 1
ATOM 1106 C C . GLY A 1 134 ? 19.568 -11.956 -7.706 1.00 46.00 134 GLY A C 1
ATOM 1107 O O . GLY A 1 134 ? 20.551 -12.516 -8.181 1.00 46.00 134 GLY A O 1
ATOM 1108 N N . GLU A 1 135 ? 18.342 -12.461 -7.853 1.00 43.50 135 GLU A N 1
ATOM 1109 C CA . GLU A 1 135 ? 18.082 -13.777 -8.453 1.00 43.50 135 GLU A CA 1
ATOM 1110 C C . GLU A 1 135 ? 17.400 -13.646 -9.818 1.00 43.50 135 GLU A C 1
ATOM 1112 O O . GLU A 1 135 ? 16.178 -13.710 -9.947 1.00 43.50 135 GLU A O 1
ATOM 1117 N N . ASN A 1 136 ? 18.234 -13.378 -10.824 1.00 45.62 136 ASN A N 1
ATOM 1118 C CA . ASN A 1 136 ? 18.111 -13.639 -12.266 1.00 45.62 136 ASN A CA 1
ATOM 1119 C C . ASN A 1 136 ? 18.841 -12.513 -12.998 1.00 45.62 136 ASN A C 1
ATOM 1121 O O . ASN A 1 136 ? 18.499 -11.338 -12.840 1.00 45.62 136 ASN A O 1
ATOM 1125 N N . GLU A 1 137 ? 19.843 -12.870 -13.804 1.00 44.78 137 GLU A N 1
ATOM 1126 C CA . GLU A 1 137 ? 20.698 -11.957 -14.570 1.00 44.78 137 GLU A CA 1
ATOM 1127 C C . GLU A 1 137 ? 19.931 -11.200 -15.675 1.00 44.78 137 GLU A C 1
ATOM 1129 O O . GLU A 1 137 ? 20.211 -11.305 -16.866 1.00 44.78 137 GLU A O 1
ATOM 1134 N N . SER A 1 138 ? 18.951 -10.386 -15.297 1.00 55.56 138 SER A N 1
ATOM 1135 C CA . SER A 1 138 ? 18.342 -9.406 -16.182 1.00 55.56 138 SER A CA 1
ATOM 1136 C C . SER A 1 138 ? 19.223 -8.155 -16.248 1.00 55.56 138 SER A C 1
ATOM 1138 O O . SER A 1 138 ? 19.855 -7.747 -15.269 1.00 55.56 138 SER A O 1
ATOM 1140 N N . LEU A 1 139 ? 19.224 -7.479 -17.398 1.00 52.12 139 LEU A N 1
ATOM 1141 C CA . LEU A 1 139 ? 19.836 -6.152 -17.582 1.00 52.12 139 LEU A CA 1
ATOM 1142 C C . LEU A 1 139 ? 19.412 -5.140 -16.501 1.00 52.12 139 LEU A C 1
ATOM 1144 O O . LEU A 1 139 ? 20.186 -4.251 -16.140 1.00 52.12 139 LEU A O 1
ATOM 1148 N N . ASN A 1 140 ? 18.203 -5.298 -15.960 1.00 50.22 140 ASN A N 1
ATOM 1149 C CA . ASN A 1 140 ? 17.673 -4.464 -14.890 1.00 50.22 140 ASN A CA 1
ATOM 1150 C C . ASN A 1 140 ? 18.370 -4.733 -13.550 1.00 50.22 140 ASN A C 1
ATOM 1152 O O . ASN A 1 140 ? 18.678 -3.775 -12.848 1.00 50.22 140 ASN A O 1
ATOM 1156 N N . SER A 1 141 ? 18.704 -5.988 -13.230 1.00 52.91 141 SER A N 1
ATOM 1157 C CA . SER A 1 141 ? 19.450 -6.353 -12.014 1.00 52.91 141 SER A CA 1
ATOM 1158 C C . SER A 1 141 ? 20.825 -5.668 -11.961 1.00 52.91 141 SER A C 1
ATOM 1160 O O . SER A 1 141 ? 21.134 -4.970 -10.995 1.00 52.91 141 SER A O 1
ATOM 1162 N N . LYS A 1 142 ? 21.606 -5.730 -13.054 1.00 57.09 142 LYS A N 1
ATOM 1163 C CA . LYS A 1 142 ? 22.933 -5.079 -13.144 1.00 57.09 142 LYS A CA 1
ATOM 1164 C C . LYS A 1 142 ? 22.857 -3.555 -12.989 1.00 57.09 142 LYS A C 1
ATOM 1166 O O . LYS A 1 142 ? 23.698 -2.954 -12.322 1.00 57.09 142 LYS A O 1
ATOM 1171 N N . ARG A 1 143 ? 21.844 -2.915 -13.587 1.00 54.94 143 ARG A N 1
ATOM 1172 C CA . ARG A 1 143 ? 21.632 -1.461 -13.463 1.00 54.94 143 ARG A CA 1
ATOM 1173 C C . ARG A 1 143 ? 21.173 -1.055 -12.065 1.00 54.94 143 ARG A C 1
ATOM 1175 O O . ARG A 1 143 ? 21.580 0.003 -11.592 1.00 54.94 143 ARG A O 1
ATOM 1182 N N . ASN A 1 144 ? 20.354 -1.883 -11.420 1.00 55.97 144 ASN A N 1
ATOM 1183 C CA . ASN A 1 144 ? 19.913 -1.652 -10.050 1.00 55.97 144 ASN A CA 1
ATOM 1184 C C . ASN A 1 144 ? 21.105 -1.751 -9.100 1.00 55.97 144 ASN A C 1
ATOM 1186 O O . ASN A 1 144 ? 21.348 -0.795 -8.377 1.00 55.97 144 ASN A O 1
ATOM 1190 N N . LYS A 1 145 ? 21.916 -2.813 -9.200 1.00 56.47 145 LYS A N 1
ATOM 1191 C CA . LYS A 1 145 ? 23.127 -3.005 -8.388 1.00 56.47 145 LYS A CA 1
ATOM 1192 C C . LYS A 1 145 ? 24.080 -1.804 -8.456 1.00 56.47 145 LYS A C 1
ATOM 1194 O O . LYS A 1 145 ? 24.403 -1.230 -7.424 1.00 56.47 145 LYS A O 1
ATOM 1199 N N . LYS A 1 146 ? 24.410 -1.335 -9.667 1.00 57.41 146 LYS A N 1
ATOM 1200 C CA . LYS A 1 146 ? 25.263 -0.147 -9.872 1.00 57.41 146 LYS A CA 1
ATOM 1201 C C . LYS A 1 146 ? 24.678 1.134 -9.257 1.00 57.41 146 LYS A C 1
ATOM 1203 O O . LYS A 1 146 ? 25.413 2.001 -8.799 1.00 57.41 146 LYS A O 1
ATOM 1208 N N . PHE A 1 147 ? 23.353 1.287 -9.276 1.00 56.62 147 PHE A N 1
ATOM 1209 C CA . PHE A 1 147 ? 22.695 2.433 -8.647 1.00 56.62 147 PHE A CA 1
ATOM 1210 C C . PHE A 1 147 ? 22.746 2.362 -7.117 1.00 56.62 147 PHE A C 1
ATOM 1212 O O . PHE A 1 147 ? 22.944 3.397 -6.489 1.00 56.62 147 PHE A O 1
ATOM 1219 N N . MET A 1 148 ? 22.582 1.167 -6.537 1.00 55.97 148 MET A N 1
ATOM 1220 C CA . MET A 1 148 ? 22.684 0.962 -5.088 1.00 55.97 148 MET A CA 1
ATOM 1221 C C . MET A 1 148 ? 24.103 1.241 -4.597 1.00 55.97 148 MET A C 1
ATOM 1223 O O . MET A 1 148 ? 24.270 2.038 -3.681 1.00 55.97 148 MET A O 1
ATOM 1227 N N . GLU A 1 149 ? 25.112 0.674 -5.266 1.00 55.94 149 GLU A N 1
ATOM 1228 C CA . GLU A 1 149 ? 26.530 0.902 -4.959 1.00 55.94 149 GLU A CA 1
ATOM 1229 C C . GLU A 1 149 ? 26.844 2.406 -4.933 1.00 55.94 149 GLU A C 1
ATOM 1231 O O . GLU A 1 149 ? 27.356 2.908 -3.942 1.00 55.94 149 GLU A O 1
ATOM 1236 N N . ASN A 1 150 ? 26.423 3.169 -5.945 1.00 51.97 150 ASN A N 1
ATOM 1237 C CA . ASN A 1 150 ? 26.689 4.612 -6.005 1.00 51.97 150 ASN A CA 1
ATOM 1238 C C . ASN A 1 150 ? 25.962 5.456 -4.937 1.00 51.97 150 ASN A C 1
ATOM 1240 O O . ASN A 1 150 ? 26.395 6.572 -4.673 1.00 51.97 150 ASN A O 1
ATOM 1244 N N . LYS A 1 151 ? 24.847 4.977 -4.370 1.00 50.56 151 LYS A N 1
ATOM 1245 C CA . LYS A 1 151 ? 24.046 5.722 -3.380 1.00 50.56 151 LYS A CA 1
ATOM 1246 C C . LYS A 1 151 ? 24.400 5.369 -1.938 1.00 50.56 151 LYS A C 1
ATOM 1248 O O . LYS A 1 151 ? 24.345 6.254 -1.093 1.00 50.56 151 LYS A O 1
ATOM 1253 N N . ILE A 1 152 ? 24.806 4.125 -1.674 1.00 50.09 152 ILE A N 1
ATOM 1254 C CA . ILE A 1 152 ? 25.285 3.695 -0.351 1.00 50.09 152 ILE A CA 1
ATOM 1255 C C . ILE A 1 152 ? 26.527 4.513 0.049 1.00 50.09 152 ILE A C 1
ATOM 1257 O O . ILE A 1 152 ? 26.599 4.981 1.177 1.00 50.09 152 ILE A O 1
ATOM 1261 N N . TYR A 1 153 ? 27.428 4.810 -0.896 1.00 40.50 153 TYR A N 1
ATOM 1262 C CA . TYR A 1 153 ? 28.615 5.639 -0.633 1.00 40.50 153 TYR A CA 1
ATOM 1263 C C . TYR A 1 153 ? 28.343 7.151 -0.487 1.00 40.50 153 TYR A C 1
ATOM 1265 O O . TYR A 1 153 ? 29.236 7.879 -0.062 1.00 40.50 153 TYR A O 1
ATOM 1273 N N . GLU A 1 154 ? 27.144 7.651 -0.815 1.00 41.91 154 GLU A N 1
ATOM 1274 C CA . GLU A 1 154 ? 26.770 9.057 -0.560 1.00 41.91 154 GLU A CA 1
ATOM 1275 C C . GLU A 1 154 ? 26.121 9.255 0.828 1.00 41.91 154 GLU A C 1
ATOM 1277 O O . GLU A 1 154 ? 26.055 10.387 1.304 1.00 41.91 154 GLU A O 1
ATOM 1282 N N . GLU A 1 155 ? 25.665 8.182 1.491 1.00 43.03 155 GLU A N 1
ATOM 1283 C CA . GLU A 1 155 ? 24.908 8.222 2.758 1.00 43.03 155 GLU A CA 1
ATOM 1284 C C . GLU A 1 155 ? 25.659 7.647 3.980 1.00 43.03 155 GLU A C 1
ATOM 1286 O O . GLU A 1 155 ? 25.050 7.459 5.031 1.00 43.03 155 GLU A O 1
ATOM 1291 N N . ASP A 1 156 ? 26.990 7.503 3.936 1.00 35.56 156 ASP A N 1
ATOM 1292 C CA . ASP A 1 156 ? 27.823 7.231 5.134 1.00 35.56 156 ASP A CA 1
ATOM 1293 C C . ASP A 1 156 ? 27.843 8.399 6.161 1.00 35.56 156 ASP A C 1
ATOM 1295 O O 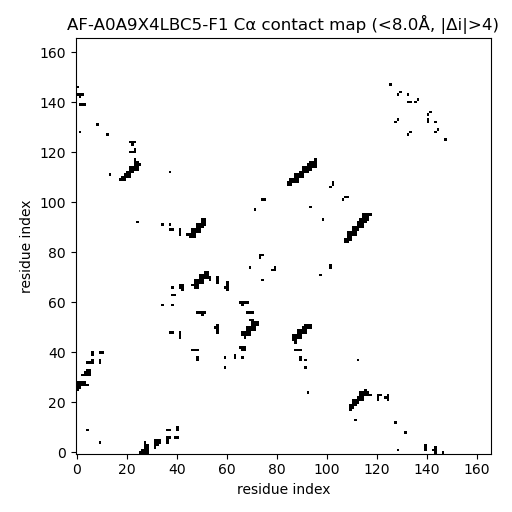. ASP A 1 156 ? 28.678 8.467 7.065 1.00 35.56 156 ASP A O 1
ATOM 1299 N N . ILE A 1 157 ? 26.888 9.330 6.072 1.00 39.28 157 ILE A N 1
ATOM 1300 C CA . ILE A 1 157 ? 26.656 10.411 7.029 1.00 39.28 157 ILE A CA 1
ATOM 1301 C C . ILE A 1 157 ? 25.156 10.468 7.359 1.00 39.28 157 ILE A C 1
ATOM 1303 O O . ILE A 1 157 ? 24.456 11.333 6.846 1.00 39.28 157 ILE A O 1
ATOM 1307 N N . LEU A 1 158 ? 24.656 9.560 8.212 1.00 30.97 158 LEU A N 1
ATOM 1308 C CA . LEU A 1 158 ? 23.631 9.838 9.245 1.00 30.97 158 LEU A CA 1
ATOM 1309 C C . LEU A 1 158 ? 23.285 8.591 10.092 1.00 30.97 158 LEU A C 1
ATOM 1311 O O . LEU A 1 158 ? 22.273 7.932 9.909 1.00 30.97 158 LEU A O 1
ATOM 1315 N N . TYR A 1 159 ? 24.154 8.380 11.082 1.00 33.62 159 TYR A N 1
ATOM 1316 C CA . TYR A 1 159 ? 23.945 7.881 12.450 1.00 33.62 159 TYR A CA 1
ATOM 1317 C C . TYR A 1 159 ? 23.375 6.470 12.774 1.00 33.62 159 TYR A C 1
ATOM 1319 O O . TYR A 1 159 ? 22.328 6.060 12.276 1.00 33.62 159 TYR A O 1
ATOM 1327 N N . PRO A 1 160 ? 23.998 5.785 13.765 1.00 34.69 160 PRO A N 1
ATOM 1328 C CA . PRO A 1 160 ? 23.478 4.600 14.445 1.00 34.69 160 PRO A CA 1
ATOM 1329 C C . PRO A 1 160 ? 22.378 4.997 15.438 1.00 34.69 160 PRO A C 1
ATOM 1331 O O . PRO A 1 160 ? 22.641 5.751 16.366 1.00 34.69 160 PRO A O 1
ATOM 1334 N N . PHE A 1 161 ? 21.153 4.492 15.286 1.00 32.75 161 PHE A N 1
ATOM 1335 C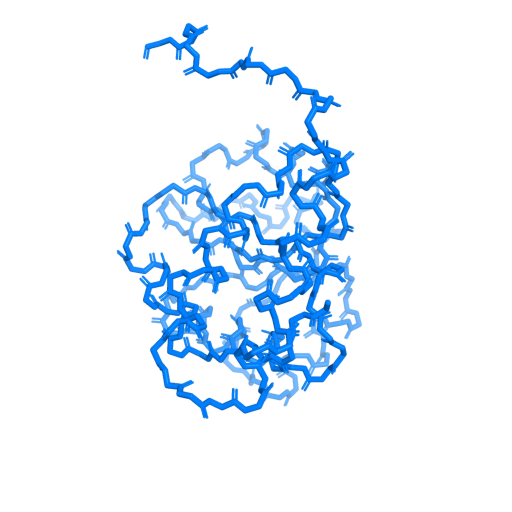 CA . PHE A 1 161 ? 20.120 4.604 16.328 1.00 32.75 161 PHE A CA 1
ATOM 1336 C C . PHE A 1 161 ? 19.074 3.490 16.193 1.00 32.75 161 PHE A C 1
ATOM 1338 O O . PHE A 1 161 ? 17.915 3.743 15.892 1.00 32.75 161 PHE A O 1
ATOM 1345 N N . LEU A 1 162 ? 19.485 2.235 16.400 1.00 33.09 162 LEU A N 1
ATOM 1346 C CA . LEU A 1 162 ? 18.570 1.132 16.742 1.00 33.09 162 LEU A CA 1
ATOM 1347 C C . LEU A 1 162 ? 19.202 0.124 17.722 1.00 33.09 162 LEU A C 1
ATOM 1349 O O . LEU A 1 162 ? 18.816 -1.040 17.761 1.00 33.09 162 LEU A O 1
ATOM 1353 N N . GLU A 1 163 ? 20.119 0.583 18.572 1.00 33.66 163 GLU A N 1
ATOM 1354 C CA . GLU A 1 163 ? 20.355 -0.055 19.868 1.00 33.66 163 GLU A CA 1
ATOM 1355 C C . GLU A 1 163 ? 19.837 0.918 20.932 1.00 33.66 163 GLU A C 1
ATOM 1357 O O . GLU A 1 163 ? 20.216 2.085 20.931 1.00 33.66 163 GLU A O 1
ATOM 1362 N N . HIS A 1 164 ? 18.931 0.442 21.790 1.00 32.00 164 HIS A N 1
ATOM 1363 C CA . HIS A 1 164 ? 18.236 1.168 22.869 1.00 32.00 164 HIS A CA 1
ATOM 1364 C C . HIS A 1 164 ? 16.927 1.888 22.522 1.00 32.00 164 HIS A C 1
ATOM 1366 O O . HIS A 1 164 ? 16.831 3.091 22.723 1.00 32.00 164 HIS A O 1
ATOM 1372 N N . ILE A 1 165 ? 15.878 1.136 22.163 1.00 29.75 165 ILE A N 1
ATOM 1373 C CA . ILE A 1 165 ? 14.554 1.291 22.802 1.00 29.75 165 ILE A CA 1
ATOM 1374 C C . ILE A 1 165 ? 13.884 -0.096 22.861 1.00 29.75 165 ILE A C 1
ATOM 1376 O O . ILE A 1 165 ? 13.392 -0.573 21.840 1.00 29.75 165 ILE A O 1
ATOM 1380 N N . GLY A 1 166 ? 13.841 -0.692 24.061 1.00 30.86 166 GLY A N 1
ATOM 1381 C CA . GLY A 1 166 ? 12.973 -1.826 24.425 1.00 30.86 166 GLY A CA 1
ATOM 1382 C C . GLY A 1 166 ? 13.571 -3.211 24.251 1.00 30.86 166 GLY A C 1
ATOM 1383 O O . GLY A 1 166 ? 13.280 -3.828 23.205 1.00 30.86 166 GLY A O 1
#

Solvent-accessible surface area (backbone atoms only — not comparable to full-atom values): 9498 Å² total; per-residue (Å²): 94,38,69,70,56,52,46,68,63,53,50,54,53,52,74,78,43,88,65,68,42,72,32,54,37,78,48,45,46,86,91,22,43,59,71,61,30,48,48,53,52,17,50,80,63,73,20,35,33,33,22,65,37,64,64,57,34,51,54,50,35,69,77,38,76,85,47,46,65,42,20,47,66,46,42,76,69,51,75,48,72,79,66,61,85,73,39,37,37,30,34,47,62,32,48,52,70,58,53,52,53,52,38,72,79,40,70,66,50,34,43,37,41,29,22,61,54,73,100,80,54,61,64,66,40,46,49,54,46,56,66,67,42,64,80,56,96,43,77,55,32,59,51,31,51,56,42,50,58,65,47,58,75,71,53,85,77,77,80,92,81,85,80,87,82,134

Radius of gyration: 16.33 Å; Cα contacts (8 Å, |Δi|>4): 229; chains: 1; bounding box: 43×26×42 Å

Organism: NCBI:txid246432

Mean predicted aligned error: 10.67 Å

Foldseek 3Di:
DQEADALVLQVVVVVVDLAADEAEDVVYDPPRCQLVSLQVVCQVQVAEEEEQDPVSQVVSCVVPVRHHYDYLVCLLVCVCVPPDQAHEYRYEAAAVVSVVVSCVVVVRYHYYGYYHDDPDDPPVNLVSLCPVLVPDPDPSSVVSVVVSVVVVVVPPPDDDDDDDDD

pLDDT: mean 73.9, std 19.58, range [29.75, 96.62]